Protein AF-0000000077185965 (afdb_homodimer)

Foldseek 3Di:
DVVVVVVVVVVLVVQQCVVCVVVVHDRDVVSSQCCCCPPVVDGDDPD/DVVVVVVVVVVLVVQQCVVCVVVVHDRDVVSSQCCCCPPVVDGDDPD

Organism: Drosophila simulans (NCBI:txid7240)

pLDDT: mean 92.88, std 8.4, range [57.94, 97.75]

Nearest PDB structures (foldseek):
  1h3o-assembly2_D  TM=9.390E-01  e=2.133E-02  Homo sapiens
  7at8-assembly1_E  TM=8.202E-01  e=2.823E-01  Xenopus laevis
  1h3o-assembly2_D  TM=9.397E-01  e=2.133E-02  Homo sapiens
  7at8-assembly1_E  TM=8.201E-01  e=2.823E-01  Xenopus laevis

Solvent-accessible surface area (backbone atoms only — not comparable to full-atom values): 5378 Å² total; per-residue (Å²): 108,71,67,60,49,48,53,49,49,52,52,51,28,51,53,27,40,53,51,16,58,72,69,70,51,74,70,41,54,66,42,49,40,48,48,34,36,74,74,64,72,37,79,73,61,74,127,111,68,67,61,50,49,53,49,49,51,52,52,28,51,53,27,40,53,50,17,57,72,69,70,50,75,70,43,53,68,42,49,41,48,48,34,36,74,75,64,71,37,78,72,63,73,127

Radius of gyration: 12.38 Å; Cα contacts (8 Å, |Δi|>4): 97; chains: 2; bounding box: 34×31×24 Å

Structure (mmCIF, N/CA/C/O backbone):
data_AF-0000000077185965-model_v1
#
loop_
_entity.id
_entity.type
_entity.pdbx_description
1 polymer 'Transcription initiation factor TFIID subunit 12'
#
loop_
_atom_site.group_PDB
_atom_site.id
_atom_site.type_symbol
_atom_site.label_atom_id
_atom_site.label_alt_id
_atom_site.label_comp_id
_atom_site.label_asym_id
_atom_site.label_entity_id
_atom_site.label_seq_id
_atom_site.pdbx_PDB_ins_code
_atom_site.Cartn_x
_atom_site.Cartn_y
_atom_site.Cartn_z
_atom_site.occupancy
_atom_site.B_iso_or_equiv
_atom_site.auth_seq_id
_atom_site.auth_comp_id
_atom_site.auth_asym_id
_atom_site.auth_atom_id
_atom_site.pdbx_PDB_model_num
ATOM 1 N N . MET A 1 1 ? -10.867 12.18 7.672 1 59.06 1 MET A N 1
ATOM 2 C CA . MET A 1 1 ? -10.102 11.469 6.652 1 59.06 1 MET A CA 1
ATOM 3 C C . MET A 1 1 ? -9.438 10.227 7.234 1 59.06 1 MET A C 1
ATOM 5 O O . MET A 1 1 ? -9.508 9.148 6.652 1 59.06 1 MET A O 1
ATOM 9 N N . ALA A 1 2 ? -8.969 10.336 8.484 1 70.12 2 ALA A N 1
ATOM 10 C CA . ALA A 1 2 ? -8.117 9.336 9.133 1 70.12 2 ALA A CA 1
ATOM 11 C C . ALA A 1 2 ? -8.875 8.023 9.344 1 70.12 2 ALA A C 1
ATOM 13 O O . ALA A 1 2 ? -8.32 6.945 9.117 1 70.12 2 ALA A O 1
ATOM 14 N N . ARG A 1 3 ? -10.195 8.156 9.508 1 82 3 ARG A N 1
ATOM 15 C CA . ARG A 1 3 ? -10.914 6.926 9.797 1 82 3 ARG A CA 1
ATOM 16 C C . ARG A 1 3 ? -11.203 6.145 8.523 1 82 3 ARG A C 1
ATOM 18 O O . ARG A 1 3 ? -11.086 4.918 8.5 1 82 3 ARG A O 1
ATOM 25 N N . ILE A 1 4 ? -11.461 6.859 7.52 1 84.44 4 ILE A N 1
ATOM 26 C CA . ILE A 1 4 ? -11.758 6.227 6.238 1 84.44 4 ILE A CA 1
ATOM 27 C C . ILE A 1 4 ? -10.484 5.617 5.656 1 84.44 4 ILE A C 1
ATOM 29 O O . ILE A 1 4 ? -10.5 4.488 5.164 1 84.44 4 ILE A O 1
ATOM 33 N N . ALA A 1 5 ? -9.453 6.336 5.789 1 88.19 5 ALA A N 1
ATOM 34 C CA . ALA A 1 5 ? -8.164 5.844 5.301 1 88.19 5 ALA A CA 1
ATOM 35 C C . ALA A 1 5 ? -7.719 4.609 6.078 1 88.19 5 ALA A C 1
ATOM 37 O O . ALA A 1 5 ? -7.168 3.668 5.496 1 88.19 5 ALA A O 1
ATOM 38 N N . ASP A 1 6 ? -7.98 4.578 7.336 1 89.88 6 ASP A N 1
ATOM 39 C CA . ASP A 1 6 ? -7.605 3.428 8.148 1 89.88 6 ASP A CA 1
ATOM 40 C C . ASP A 1 6 ? -8.359 2.174 7.707 1 89.88 6 ASP A C 1
ATOM 42 O O . ASP A 1 6 ? -7.777 1.087 7.652 1 89.88 6 ASP A O 1
ATOM 46 N N . SER A 1 7 ? -9.609 2.379 7.551 1 91.5 7 SER A N 1
ATOM 47 C CA . SER A 1 7 ? -10.398 1.244 7.094 1 91.5 7 SER A CA 1
ATOM 48 C C . SER A 1 7 ? -9.922 0.748 5.734 1 91.5 7 SER A C 1
ATOM 50 O O . SER A 1 7 ? -9.875 -0.46 5.488 1 91.5 7 SER A O 1
ATOM 52 N N . PHE A 1 8 ? -9.578 1.687 4.883 1 94.06 8 PHE A N 1
ATOM 53 C CA . PHE A 1 8 ? -9.062 1.345 3.561 1 94.06 8 PHE A CA 1
ATOM 54 C C . PHE A 1 8 ? -7.758 0.564 3.67 1 94.06 8 PHE A C 1
ATOM 56 O O . PHE A 1 8 ? -7.602 -0.483 3.039 1 94.06 8 PHE A O 1
ATOM 63 N N . VAL A 1 9 ? -6.883 0.994 4.508 1 95.44 9 VAL A N 1
ATOM 64 C CA . VAL A 1 9 ? -5.59 0.346 4.688 1 95.44 9 VAL A CA 1
ATOM 65 C C . VAL A 1 9 ? -5.789 -1.071 5.223 1 95.44 9 VAL A C 1
ATOM 67 O O . VAL A 1 9 ? -5.141 -2.014 4.758 1 95.44 9 VAL A O 1
ATOM 70 N N . ASN A 1 10 ? -6.672 -1.233 6.191 1 94.88 10 ASN A N 1
ATOM 71 C CA . ASN A 1 10 ? -6.949 -2.555 6.746 1 94.88 10 ASN A CA 1
ATOM 72 C C . ASN A 1 10 ? -7.516 -3.498 5.688 1 94.88 10 ASN A C 1
ATOM 74 O O . ASN A 1 10 ? -7.129 -4.668 5.625 1 94.88 10 ASN A O 1
ATOM 78 N N . ASP A 1 11 ? -8.422 -2.992 4.859 1 95.31 11 ASP A N 1
ATOM 79 C CA . ASP A 1 11 ? -9.031 -3.809 3.818 1 95.31 11 ASP A CA 1
ATOM 80 C C . ASP A 1 11 ? -8 -4.25 2.787 1 95.31 11 ASP A C 1
ATOM 82 O O . ASP A 1 11 ? -7.926 -5.434 2.441 1 95.31 11 ASP A O 1
ATOM 86 N N . VAL A 1 12 ? -7.215 -3.287 2.348 1 96.69 12 VAL A N 1
ATOM 87 C CA . VAL A 1 12 ? -6.191 -3.584 1.35 1 96.69 12 VAL A CA 1
ATOM 88 C C . VAL A 1 12 ? -5.18 -4.57 1.925 1 96.69 12 VAL A C 1
ATOM 90 O O . VAL A 1 12 ? -4.785 -5.527 1.253 1 96.69 12 VAL A O 1
ATOM 93 N N . SER A 1 13 ? -4.746 -4.406 3.191 1 97.12 13 SER A N 1
ATOM 94 C CA . SER A 1 13 ? -3.762 -5.285 3.812 1 97.12 13 SER A CA 1
ATOM 95 C C . SER A 1 13 ? -4.277 -6.719 3.895 1 97.12 13 SER A C 1
ATOM 97 O O . SER A 1 13 ? -3.543 -7.668 3.605 1 97.12 13 SER A O 1
ATOM 99 N N . MET A 1 14 ? -5.469 -6.824 4.305 1 97 14 MET A N 1
ATOM 100 C CA . MET A 1 14 ? -6.066 -8.148 4.414 1 97 14 MET A CA 1
ATOM 101 C C . MET A 1 14 ? -6.098 -8.852 3.059 1 97 14 MET A C 1
ATOM 103 O O . MET A 1 14 ? -5.77 -10.031 2.959 1 97 14 MET A O 1
ATOM 107 N N . ARG A 1 15 ? -6.473 -8.148 2.082 1 97.56 15 ARG A N 1
ATOM 108 C CA . ARG A 1 15 ? -6.562 -8.711 0.741 1 97.56 15 ARG A CA 1
ATOM 109 C C . ARG A 1 15 ? -5.18 -9.055 0.195 1 97.56 15 ARG A C 1
ATOM 111 O O . ARG A 1 15 ? -5.008 -10.055 -0.502 1 97.56 15 ARG A O 1
ATOM 118 N N . MET A 1 16 ? -4.148 -8.172 0.545 1 97.56 16 MET A N 1
ATOM 119 C CA . MET A 1 16 ? -2.773 -8.453 0.146 1 97.56 16 MET A CA 1
ATOM 120 C C . MET A 1 16 ? -2.262 -9.719 0.816 1 97.56 16 MET A C 1
ATOM 122 O O . MET A 1 16 ? -1.587 -10.531 0.181 1 97.56 16 MET A O 1
ATOM 126 N N . VAL A 1 17 ? -2.619 -9.883 2.037 1 97.5 17 VAL A N 1
ATOM 127 C CA . VAL A 1 17 ? -2.188 -11.055 2.797 1 97.5 17 VAL A CA 1
ATOM 128 C C . VAL A 1 17 ? -2.828 -12.312 2.219 1 97.5 17 VAL A C 1
ATOM 130 O O . VAL A 1 17 ? -2.158 -13.328 2.039 1 97.5 17 VAL A O 1
ATOM 133 N N . LYS A 1 18 ? -4.078 -12.258 2.012 1 97.19 18 LYS A N 1
ATOM 134 C CA . LYS A 1 18 ? -4.789 -13.391 1.434 1 97.19 18 LYS A CA 1
ATOM 135 C C . LYS A 1 18 ? -4.176 -13.805 0.097 1 97.19 18 LYS A C 1
ATOM 137 O O . LYS A 1 18 ? -3.973 -14.992 -0.16 1 97.19 18 LYS A O 1
ATOM 142 N N . LEU A 1 19 ? -3.912 -12.883 -0.777 1 97.25 19 LEU A N 1
ATOM 143 C CA . LEU A 1 19 ? -3.303 -13.148 -2.078 1 97.25 19 LEU A CA 1
ATOM 144 C C . LEU A 1 19 ? -1.931 -13.789 -1.918 1 97.25 19 LEU A C 1
ATOM 146 O O . LEU A 1 19 ? -1.605 -14.75 -2.621 1 97.25 19 LEU A O 1
ATOM 150 N N . ALA A 1 20 ? -1.105 -13.211 -1.081 1 97.25 20 ALA A N 1
ATOM 151 C CA . ALA A 1 20 ? 0.23 -13.75 -0.839 1 97.25 20 ALA A CA 1
ATOM 152 C C . ALA A 1 20 ? 0.158 -15.195 -0.335 1 97.25 20 ALA A C 1
ATOM 154 O O . ALA A 1 20 ? 0.941 -16.047 -0.759 1 97.25 20 ALA A O 1
ATOM 155 N N . LYS A 1 21 ? -0.772 -15.438 0.616 1 97.06 21 LYS A N 1
ATOM 156 C CA . LYS A 1 21 ? -0.952 -16.797 1.135 1 97.06 21 LYS A CA 1
ATOM 157 C C . LYS A 1 21 ? -1.345 -17.766 0.022 1 97.06 21 LYS A C 1
ATOM 159 O O . LYS A 1 21 ? -0.857 -18.891 -0.025 1 97.06 21 LYS A O 1
ATOM 164 N N . TYR A 1 22 ? -2.141 -17.297 -0.822 1 97 22 TYR A N 1
ATOM 165 C CA . TYR A 1 22 ? -2.58 -18.109 -1.948 1 97 22 TYR A CA 1
ATOM 166 C C . TYR A 1 22 ? -1.406 -18.469 -2.852 1 97 22 TYR A C 1
ATOM 168 O O . TYR A 1 22 ? -1.332 -19.594 -3.371 1 97 22 TYR A O 1
ATOM 176 N N . ARG A 1 23 ? -0.553 -17.562 -3.049 1 95.94 23 ARG A N 1
ATOM 177 C CA . ARG A 1 23 ? 0.577 -17.781 -3.947 1 95.94 23 ARG A CA 1
ATOM 178 C C . ARG A 1 23 ? 1.757 -18.406 -3.205 1 95.94 23 ARG A C 1
ATOM 180 O O . ARG A 1 23 ? 2.797 -18.688 -3.805 1 95.94 23 ARG A O 1
ATOM 187 N N . LYS A 1 24 ? 1.487 -18.609 -1.935 1 97.5 24 LYS A N 1
ATOM 188 C CA . LYS A 1 24 ? 2.512 -19.188 -1.066 1 97.5 24 LYS A CA 1
ATOM 189 C C . LYS A 1 24 ? 3.801 -18.375 -1.128 1 97.5 24 LYS A C 1
ATOM 191 O O . LYS A 1 24 ? 4.883 -18.922 -1.339 1 97.5 24 LYS A O 1
ATOM 196 N N . SER A 1 25 ? 3.77 -17.016 -1.032 1 97.12 25 SER A N 1
ATOM 197 C CA . SER A 1 25 ? 4.883 -16.078 -1.032 1 97.12 25 SER A CA 1
ATOM 198 C C . SER A 1 25 ? 4.629 -14.922 -0.068 1 97.12 25 SER A C 1
ATOM 200 O O . SER A 1 25 ? 3.564 -14.852 0.55 1 97.12 25 SER A O 1
ATOM 202 N N . ASP A 1 26 ? 5.539 -14.109 0.074 1 96.12 26 ASP A N 1
ATOM 203 C CA . ASP A 1 26 ? 5.383 -12.945 0.938 1 96.12 26 ASP A CA 1
ATOM 204 C C . ASP A 1 26 ? 4.617 -11.828 0.224 1 96.12 26 ASP A C 1
ATOM 206 O O . ASP A 1 26 ? 4.602 -11.773 -1.008 1 96.12 26 ASP A O 1
ATOM 210 N N . VAL A 1 27 ? 3.996 -11.016 1.003 1 97.19 27 VAL A N 1
ATOM 211 C CA . VAL A 1 27 ? 3.307 -9.836 0.472 1 97.19 27 VAL A CA 1
ATOM 212 C C . VAL A 1 27 ? 4.297 -8.953 -0.278 1 97.19 27 VAL A C 1
ATOM 214 O O . VAL A 1 27 ? 5.43 -8.758 0.171 1 97.19 27 VAL A O 1
ATOM 217 N N . SER A 1 28 ? 3.896 -8.367 -1.331 1 95.75 28 SER A N 1
ATOM 218 C CA . SER A 1 28 ? 4.777 -7.543 -2.158 1 95.75 28 SER A CA 1
ATOM 219 C C . SER A 1 28 ? 4.031 -6.348 -2.74 1 95.75 28 SER A C 1
ATOM 221 O O . SER A 1 28 ? 2.805 -6.262 -2.631 1 95.75 28 SER A O 1
ATOM 223 N N . VAL A 1 29 ? 4.715 -5.438 -3.375 1 96.56 29 VAL A N 1
ATOM 224 C CA . VAL A 1 29 ? 4.117 -4.254 -3.988 1 96.56 29 VAL A CA 1
ATOM 225 C C . VAL A 1 29 ? 3.262 -4.668 -5.184 1 96.56 29 VAL A C 1
ATOM 227 O O . VAL A 1 29 ? 2.293 -3.986 -5.527 1 96.56 29 VAL A O 1
ATOM 230 N N . VAL A 1 30 ? 3.664 -5.805 -5.754 1 95.44 30 VAL A N 1
ATOM 231 C CA . VAL A 1 30 ? 2.875 -6.324 -6.867 1 95.44 30 VAL A CA 1
ATOM 232 C C . VAL A 1 30 ? 1.479 -6.703 -6.375 1 95.44 30 VAL A C 1
ATOM 234 O O . VAL A 1 30 ? 0.489 -6.477 -7.078 1 95.44 30 VAL A O 1
ATOM 237 N N . ASP A 1 31 ? 1.434 -7.301 -5.18 1 97.06 31 ASP A N 1
ATOM 238 C CA . ASP A 1 31 ? 0.146 -7.613 -4.57 1 97.06 31 ASP A CA 1
ATOM 239 C C . ASP A 1 31 ? -0.695 -6.355 -4.383 1 97.06 31 ASP A C 1
ATOM 241 O O . ASP A 1 31 ? -1.891 -6.348 -4.68 1 97.06 31 ASP A O 1
ATOM 245 N N . LEU A 1 32 ? -0.068 -5.301 -3.834 1 97.5 32 LEU A N 1
ATOM 246 C CA . LEU A 1 32 ? -0.74 -4.023 -3.611 1 97.5 32 LEU A CA 1
ATOM 247 C C . LEU A 1 32 ? -1.322 -3.48 -4.91 1 97.5 32 LEU A C 1
ATOM 249 O O . LEU A 1 32 ? -2.49 -3.088 -4.957 1 97.5 32 LEU A O 1
ATOM 253 N N . LYS A 1 33 ? -0.524 -3.459 -6 1 97.06 33 LYS A N 1
ATOM 254 C CA . LYS A 1 33 ? -0.968 -2.951 -7.297 1 97.06 33 LYS A CA 1
ATOM 255 C C . LYS A 1 33 ? -2.166 -3.74 -7.816 1 97.06 33 LYS A C 1
ATOM 257 O O . LYS A 1 33 ? -3.129 -3.158 -8.32 1 97.06 33 LYS A O 1
ATOM 262 N N . PHE A 1 34 ? -2.037 -4.996 -7.707 1 97.5 34 PHE A N 1
ATOM 263 C CA . PHE A 1 34 ? -3.09 -5.883 -8.188 1 97.5 34 PHE A CA 1
ATOM 264 C C . PHE A 1 34 ? -4.395 -5.629 -7.441 1 97.5 34 PHE A C 1
ATOM 266 O O . PHE A 1 34 ? -5.449 -5.477 -8.062 1 97.5 34 PHE A O 1
ATOM 273 N N . ILE A 1 35 ? -4.375 -5.609 -6.094 1 97.75 35 ILE A N 1
ATOM 274 C CA . ILE A 1 35 ? -5.57 -5.445 -5.27 1 97.75 35 ILE A CA 1
ATOM 275 C C . ILE A 1 35 ? -6.211 -4.09 -5.559 1 97.75 35 ILE A C 1
ATOM 277 O O . ILE A 1 35 ? -7.43 -3.992 -5.711 1 97.75 35 ILE A O 1
ATOM 281 N N . LEU A 1 36 ? -5.348 -3.008 -5.602 1 97.06 36 LEU A N 1
ATOM 282 C CA . LEU A 1 36 ? -5.879 -1.674 -5.867 1 97.06 36 LEU A CA 1
ATOM 283 C C . LEU A 1 36 ? -6.594 -1.631 -7.215 1 97.06 36 LEU A C 1
ATOM 285 O O . LEU A 1 36 ? -7.688 -1.076 -7.324 1 97.06 36 LEU A O 1
ATOM 289 N N . LYS A 1 37 ? -5.949 -2.174 -8.172 1 96.94 37 LYS A N 1
ATOM 290 C CA . LYS A 1 37 ? -6.516 -2.143 -9.516 1 96.94 37 LYS A CA 1
ATOM 291 C C . LYS A 1 37 ? -7.797 -2.967 -9.594 1 96.94 37 LYS A C 1
ATOM 293 O O . LYS A 1 37 ? -8.82 -2.486 -10.078 1 96.94 37 LYS A O 1
ATOM 298 N N . ARG A 1 38 ? -7.738 -4.184 -9.156 1 97.19 38 ARG A N 1
ATOM 299 C CA . ARG A 1 38 ? -8.797 -5.156 -9.406 1 97.19 38 ARG A CA 1
ATOM 300 C C . ARG A 1 38 ? -9.977 -4.945 -8.461 1 97.19 38 ARG A C 1
ATOM 302 O O . ARG A 1 38 ? -11.133 -5.098 -8.859 1 97.19 38 ARG A O 1
ATOM 309 N N . GLU A 1 39 ? -9.727 -4.574 -7.27 1 96.31 39 GLU A N 1
ATOM 310 C CA . GLU A 1 39 ? -10.789 -4.586 -6.273 1 96.31 39 GLU A CA 1
ATOM 311 C C . GLU A 1 39 ? -11.258 -3.168 -5.949 1 96.31 39 GLU A C 1
ATOM 313 O O . GLU A 1 39 ? -12.383 -2.971 -5.488 1 96.31 39 GLU A O 1
ATOM 318 N N . PHE A 1 40 ? -10.352 -2.197 -6.199 1 95 40 PHE A N 1
ATOM 319 C CA . PHE A 1 40 ? -10.734 -0.844 -5.816 1 95 40 PHE A CA 1
ATOM 320 C C . PHE A 1 40 ? -10.758 0.077 -7.031 1 95 40 PHE A C 1
ATOM 322 O O . PHE A 1 40 ? -11.117 1.251 -6.918 1 95 40 PHE A O 1
ATOM 329 N N . ASN A 1 41 ? -10.344 -0.441 -8.148 1 94.88 41 ASN A N 1
ATOM 330 C CA . ASN A 1 41 ? -10.312 0.34 -9.383 1 94.88 41 ASN A CA 1
ATOM 331 C C . ASN A 1 41 ? -9.414 1.565 -9.242 1 94.88 41 ASN A C 1
ATOM 333 O O . ASN A 1 41 ? -9.773 2.66 -9.68 1 94.88 41 ASN A O 1
ATOM 337 N N . MET A 1 42 ? -8.352 1.342 -8.586 1 95.25 42 MET A N 1
ATOM 338 C CA . MET A 1 42 ? -7.328 2.363 -8.398 1 95.25 42 MET A CA 1
ATOM 339 C C . MET A 1 42 ? -6.012 1.936 -9.039 1 95.25 42 MET A C 1
ATOM 341 O O . MET A 1 42 ? -5.777 0.744 -9.242 1 95.25 42 MET A O 1
ATOM 345 N N . GLU A 1 43 ? -5.258 3.006 -9.25 1 93.31 43 GLU A N 1
ATOM 346 C CA . GLU A 1 43 ? -3.922 2.752 -9.781 1 93.31 43 GLU A CA 1
ATOM 347 C C . GLU A 1 43 ? -2.844 3.184 -8.789 1 93.31 43 GLU A C 1
ATOM 349 O O . GLU A 1 43 ? -2.973 4.219 -8.141 1 93.31 43 GLU A O 1
ATOM 354 N N . PHE A 1 44 ? -1.841 2.352 -8.594 1 94.06 44 PHE A N 1
ATOM 355 C CA . PHE A 1 44 ? -0.667 2.689 -7.801 1 94.06 44 PHE A CA 1
ATOM 356 C C . PHE A 1 44 ? 0.445 3.244 -8.68 1 94.06 44 PHE A C 1
ATOM 358 O O . PHE A 1 44 ? 1.148 2.486 -9.352 1 94.06 44 PHE A O 1
ATOM 365 N N . PRO A 1 45 ? 0.592 4.539 -8.594 1 88.94 45 PRO A N 1
ATOM 366 C CA . PRO A 1 45 ? 1.604 5.137 -9.477 1 88.94 45 PRO A CA 1
ATOM 367 C C . PRO A 1 45 ? 3.02 5 -8.914 1 88.94 45 PRO A C 1
ATOM 369 O O . PRO A 1 45 ? 3.266 5.348 -7.758 1 88.94 45 PRO A O 1
ATOM 372 N N . ILE A 1 46 ? 3.898 4.293 -9.484 1 78.19 46 ILE A N 1
ATOM 373 C CA . ILE A 1 46 ? 5.27 4.145 -9 1 78.19 46 ILE A CA 1
ATOM 374 C C . ILE A 1 46 ? 6.223 4.883 -9.93 1 78.19 46 ILE A C 1
ATOM 376 O O . ILE A 1 46 ? 7.441 4.832 -9.75 1 78.19 46 ILE A O 1
ATOM 380 N N . GLU A 1 47 ? 5.848 5.641 -10.977 1 66.5 47 GLU A N 1
ATOM 381 C CA . GLU A 1 47 ? 6.777 6.348 -11.852 1 66.5 47 GLU A CA 1
ATOM 382 C C . GLU A 1 47 ? 7.281 7.633 -11.203 1 66.5 47 GLU A C 1
ATOM 384 O O . GLU A 1 47 ? 6.59 8.227 -10.367 1 66.5 47 GLU A O 1
ATOM 389 N N . MET B 1 1 ? -16.328 7.543 -0.684 1 57.94 1 MET B N 1
ATOM 390 C CA . MET B 1 1 ? -15.117 6.902 -0.172 1 57.94 1 MET B CA 1
ATOM 391 C C . MET B 1 1 ? -14.023 6.875 -1.234 1 57.94 1 MET B C 1
ATOM 393 O O . MET B 1 1 ? -12.867 7.195 -0.95 1 57.94 1 MET B O 1
ATOM 397 N N . ALA B 1 2 ? -14.422 6.77 -2.436 1 69.38 2 ALA B N 1
ATOM 398 C CA . ALA B 1 2 ? -13.523 6.488 -3.549 1 69.38 2 ALA B CA 1
ATOM 399 C C . ALA B 1 2 ? -12.602 7.672 -3.824 1 69.38 2 ALA B C 1
ATOM 401 O O . ALA B 1 2 ? -11.398 7.492 -4.055 1 69.38 2 ALA B O 1
ATOM 402 N N . ARG B 1 3 ? -13.109 8.828 -3.549 1 81.31 3 ARG B N 1
ATOM 403 C CA . ARG B 1 3 ? -12.258 9.961 -3.879 1 81.31 3 ARG B CA 1
ATOM 404 C C . ARG B 1 3 ? -11.203 10.188 -2.805 1 81.31 3 ARG B C 1
ATOM 406 O O . ARG B 1 3 ? -10.047 10.477 -3.115 1 81.31 3 ARG B O 1
ATOM 413 N N . ILE B 1 4 ? -11.578 9.977 -1.623 1 84.81 4 ILE B N 1
ATOM 414 C CA . ILE B 1 4 ? -10.656 10.156 -0.508 1 84.81 4 ILE B CA 1
ATOM 415 C C . ILE B 1 4 ? -9.578 9.07 -0.542 1 84.81 4 I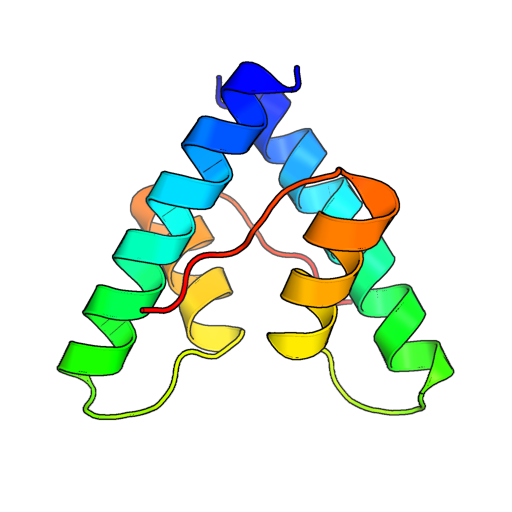LE B C 1
ATOM 417 O O . ILE B 1 4 ? -8.391 9.359 -0.354 1 84.81 4 ILE B O 1
ATOM 421 N N . ALA B 1 5 ? -10.016 7.918 -0.841 1 88.06 5 ALA B N 1
ATOM 422 C CA . ALA B 1 5 ? -9.078 6.801 -0.936 1 88.06 5 ALA B CA 1
ATOM 423 C C . ALA B 1 5 ? -8.094 7.008 -2.08 1 88.06 5 ALA B C 1
ATOM 425 O O . ALA B 1 5 ? -6.906 6.695 -1.95 1 88.06 5 ALA B O 1
ATOM 426 N N . ASP B 1 6 ? -8.547 7.562 -3.154 1 90.19 6 ASP B N 1
ATOM 427 C CA . ASP B 1 6 ? -7.672 7.809 -4.297 1 90.19 6 ASP B CA 1
ATOM 428 C C . ASP B 1 6 ? -6.578 8.812 -3.939 1 90.19 6 ASP B C 1
ATOM 430 O O . ASP B 1 6 ? -5.422 8.648 -4.332 1 90.19 6 ASP B O 1
ATOM 434 N N . SER B 1 7 ? -7.031 9.828 -3.322 1 91.5 7 SER B N 1
ATOM 435 C CA . SER B 1 7 ? -6.055 10.836 -2.914 1 91.5 7 SER B CA 1
ATOM 436 C C . SER B 1 7 ? -5.031 10.25 -1.943 1 91.5 7 SER B C 1
ATOM 438 O O . SER B 1 7 ? -3.842 10.562 -2.027 1 91.5 7 SER B O 1
ATOM 440 N N . PHE B 1 8 ? -5.527 9.43 -1.063 1 93.94 8 PHE B N 1
ATOM 441 C CA . PHE B 1 8 ? -4.652 8.773 -0.097 1 93.94 8 PHE B CA 1
ATOM 442 C C . PHE B 1 8 ? -3.643 7.879 -0.803 1 93.94 8 PHE B C 1
ATOM 444 O O . PHE B 1 8 ? -2.443 7.949 -0.525 1 93.94 8 PHE B O 1
ATOM 451 N N . VAL B 1 9 ? -4.074 7.113 -1.747 1 95.44 9 VAL B N 1
ATOM 452 C CA . VAL B 1 9 ? -3.207 6.199 -2.482 1 95.44 9 VAL B CA 1
ATOM 453 C C . VAL B 1 9 ? -2.145 6.992 -3.24 1 95.44 9 VAL B C 1
ATOM 455 O O . VAL B 1 9 ? -0.97 6.617 -3.25 1 95.44 9 VAL B O 1
ATOM 458 N N . ASN B 1 10 ? -2.535 8.078 -3.877 1 94.94 10 ASN B N 1
ATOM 459 C CA . ASN B 1 10 ? -1.586 8.914 -4.605 1 94.94 10 ASN B CA 1
ATOM 460 C C . ASN B 1 10 ? -0.527 9.5 -3.68 1 94.94 10 ASN B C 1
ATOM 462 O O . ASN B 1 10 ? 0.656 9.531 -4.02 1 94.94 10 ASN B O 1
ATOM 466 N N . ASP B 1 11 ? -0.955 9.961 -2.504 1 95.38 11 ASP B N 1
ATOM 467 C CA . ASP B 1 11 ? -0.033 10.562 -1.545 1 95.38 11 ASP B CA 1
ATOM 468 C C . ASP B 1 11 ? 0.977 9.531 -1.038 1 95.38 11 ASP B C 1
ATOM 470 O O . ASP B 1 11 ? 2.182 9.789 -1.024 1 95.38 11 ASP B O 1
ATOM 474 N N . VAL B 1 12 ? 0.448 8.383 -0.657 1 96.62 12 VAL B N 1
ATOM 475 C CA . VAL B 1 12 ? 1.307 7.324 -0.141 1 96.62 12 VAL B CA 1
ATOM 476 C C . VAL B 1 12 ? 2.279 6.871 -1.229 1 96.62 12 VAL B C 1
ATOM 478 O O . VAL B 1 12 ? 3.469 6.684 -0.966 1 96.62 12 VAL B O 1
ATOM 481 N N . SER B 1 13 ? 1.844 6.719 -2.492 1 97.12 13 SER B N 1
ATOM 482 C CA . SER B 1 13 ? 2.695 6.266 -3.586 1 97.12 13 SER B CA 1
ATOM 483 C C . SER B 1 13 ? 3.842 7.242 -3.832 1 97.12 13 SER B C 1
ATOM 485 O O . SER B 1 13 ? 4.988 6.824 -4.016 1 97.12 13 SER B O 1
ATOM 487 N N . MET B 1 14 ? 3.484 8.477 -3.838 1 97 14 MET B N 1
ATOM 488 C CA . MET B 1 14 ? 4.504 9.492 -4.062 1 97 14 MET B CA 1
ATOM 489 C C . MET B 1 14 ? 5.57 9.445 -2.975 1 97 14 MET B C 1
ATOM 491 O O . MET B 1 14 ? 6.766 9.531 -3.268 1 97 14 MET B O 1
ATOM 495 N N . ARG B 1 15 ? 5.18 9.32 -1.802 1 97.56 15 ARG B N 1
ATOM 496 C CA . ARG B 1 15 ? 6.109 9.281 -0.676 1 97.56 15 ARG B CA 1
ATOM 497 C C . ARG B 1 15 ? 6.957 8.016 -0.703 1 97.56 15 ARG B C 1
ATOM 499 O O . ARG B 1 15 ? 8.141 8.039 -0.355 1 97.56 15 ARG B O 1
ATOM 506 N N . MET B 1 16 ? 6.27 6.852 -1.133 1 97.38 16 MET B N 1
ATOM 507 C CA . MET B 1 16 ? 7.012 5.605 -1.275 1 97.38 16 MET B CA 1
ATOM 508 C C . MET B 1 16 ? 8.086 5.73 -2.35 1 97.38 16 MET B C 1
ATOM 510 O O . MET B 1 16 ? 9.203 5.246 -2.174 1 97.38 16 MET B O 1
ATOM 514 N N . VAL B 1 17 ? 7.77 6.398 -3.398 1 97.5 17 VAL B N 1
ATOM 515 C CA . VAL B 1 17 ? 8.703 6.578 -4.504 1 97.5 17 VAL B CA 1
ATOM 516 C C . VAL B 1 17 ? 9.867 7.457 -4.059 1 97.5 17 VAL B C 1
ATOM 518 O O . VAL B 1 17 ? 11.031 7.152 -4.344 1 97.5 17 VAL B O 1
ATOM 521 N N . LYS B 1 18 ? 9.555 8.523 -3.439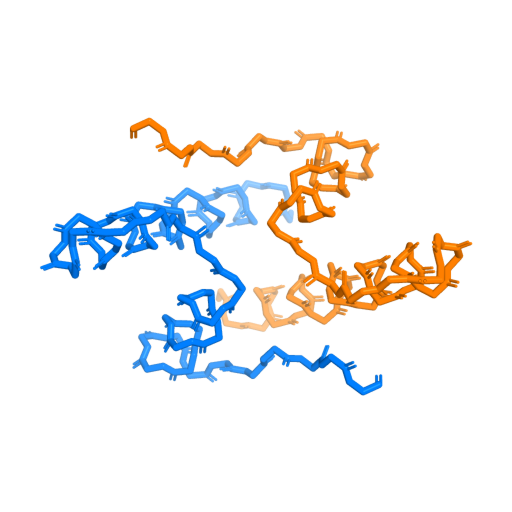 1 97.19 18 LYS B N 1
ATOM 522 C CA . LYS B 1 18 ? 10.586 9.43 -2.943 1 97.19 18 LYS B CA 1
ATOM 523 C C . LYS B 1 18 ? 11.547 8.703 -2.006 1 97.19 18 LYS B C 1
ATOM 525 O O . LYS B 1 18 ? 12.766 8.859 -2.109 1 97.19 18 LYS B O 1
ATOM 530 N N . LEU B 1 19 ? 11.039 7.945 -1.094 1 97.06 19 LEU B N 1
ATOM 531 C CA . LEU B 1 19 ? 11.844 7.18 -0.155 1 97.06 19 LEU B CA 1
ATOM 532 C C . LEU B 1 19 ? 12.742 6.191 -0.893 1 97.06 19 LEU B C 1
ATOM 534 O O . LEU B 1 19 ? 13.922 6.059 -0.572 1 97.06 19 LEU B O 1
ATOM 538 N N . ALA B 1 20 ? 12.188 5.418 -1.799 1 97.19 20 ALA B N 1
ATOM 539 C CA . ALA B 1 20 ? 12.953 4.445 -2.578 1 97.19 20 ALA B CA 1
ATOM 540 C C . ALA B 1 20 ? 14.078 5.121 -3.35 1 97.19 20 ALA B C 1
ATOM 542 O O . ALA B 1 20 ? 15.195 4.602 -3.412 1 97.19 20 ALA B O 1
ATOM 543 N N . LYS B 1 21 ? 13.75 6.281 -3.957 1 97.06 21 LYS B N 1
ATOM 544 C CA . LYS B 1 21 ? 14.773 7.031 -4.684 1 97.06 21 LYS B CA 1
ATOM 545 C C . LYS B 1 21 ? 15.906 7.457 -3.758 1 97.06 21 LYS B C 1
ATOM 547 O O . LYS B 1 21 ? 17.078 7.387 -4.129 1 97.06 21 LYS B O 1
ATOM 552 N N . TYR B 1 22 ? 15.531 7.836 -2.615 1 96.94 22 TYR B N 1
ATOM 553 C CA . TYR B 1 22 ? 16.516 8.25 -1.624 1 96.94 22 TYR B CA 1
ATOM 554 C C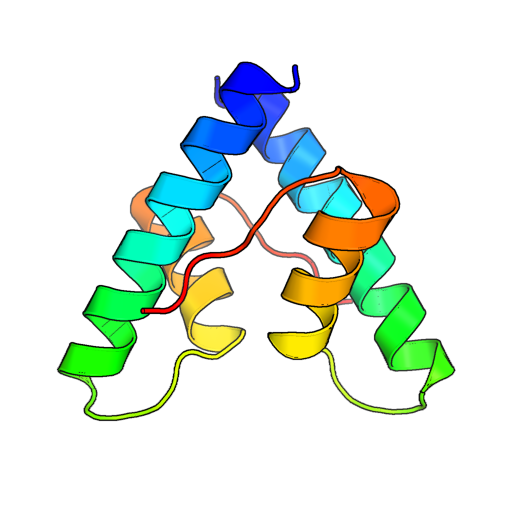 . TYR B 1 22 ? 17.438 7.094 -1.256 1 96.94 22 TYR B C 1
ATOM 556 O O . TYR B 1 22 ? 18.641 7.293 -1.054 1 96.94 22 TYR B O 1
ATOM 564 N N . ARG B 1 23 ? 16.906 5.953 -1.175 1 95.81 23 ARG B N 1
ATOM 565 C CA . ARG B 1 23 ? 17.688 4.789 -0.765 1 95.81 23 ARG B CA 1
ATOM 566 C C . ARG B 1 23 ? 18.312 4.102 -1.971 1 95.81 23 ARG B C 1
ATOM 568 O O . ARG B 1 23 ? 19.031 3.111 -1.821 1 95.81 23 ARG B O 1
ATOM 575 N N . LYS B 1 24 ? 18.047 4.734 -3.119 1 97.44 24 LYS B N 1
ATOM 576 C CA . LYS B 1 24 ? 18.547 4.195 -4.379 1 97.44 24 LYS B CA 1
ATOM 577 C C . LYS B 1 24 ? 18.172 2.729 -4.543 1 97.44 24 LYS B C 1
ATOM 57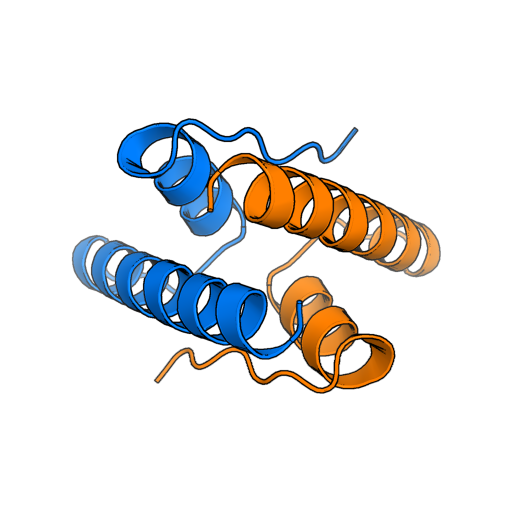9 O O . LYS B 1 24 ? 19.016 1.884 -4.82 1 97.44 24 LYS B O 1
ATOM 584 N N . SER B 1 25 ? 16.906 2.301 -4.281 1 97.06 25 SER B N 1
ATOM 585 C CA . SER B 1 25 ? 16.328 0.966 -4.422 1 97.06 25 SER B CA 1
ATOM 586 C C . SER B 1 25 ? 14.906 1.028 -4.965 1 97.06 25 SER B C 1
ATOM 588 O O . SER B 1 25 ? 14.359 2.115 -5.164 1 97.06 25 SER B O 1
ATOM 590 N N . ASP B 1 26 ? 14.359 -0.05 -5.203 1 96.19 26 ASP B N 1
ATOM 591 C CA . ASP B 1 26 ? 12.984 -0.108 -5.676 1 96.19 26 ASP B CA 1
ATOM 592 C C . ASP B 1 26 ? 12 0.04 -4.516 1 96.19 26 ASP B C 1
ATOM 594 O O . ASP B 1 26 ? 12.344 -0.237 -3.365 1 96.19 26 ASP B O 1
ATOM 598 N N . VAL B 1 27 ? 10.828 0.499 -4.84 1 97.19 27 VAL B N 1
ATOM 599 C CA . VAL B 1 27 ? 9.75 0.606 -3.861 1 97.19 27 VAL B CA 1
ATOM 600 C C . VAL B 1 27 ? 9.438 -0.772 -3.283 1 97.19 27 VAL B C 1
ATOM 602 O O . VAL B 1 27 ? 9.406 -1.766 -4.012 1 97.19 27 VAL B O 1
ATOM 605 N N . SER B 1 28 ? 9.156 -0.829 -2.053 1 95.75 28 SER B N 1
ATOM 606 C CA . SER B 1 28 ? 8.898 -2.1 -1.384 1 95.75 28 SER B CA 1
ATOM 607 C C . SER B 1 28 ? 7.801 -1.962 -0.335 1 95.75 28 SER B C 1
ATOM 609 O O . SER B 1 28 ? 7.371 -0.851 -0.023 1 95.75 28 SER B O 1
ATOM 611 N N . VAL B 1 29 ? 7.371 -3.041 0.239 1 96.69 29 VAL B N 1
ATOM 612 C CA . VAL B 1 29 ? 6.332 -3.045 1.266 1 96.69 29 VAL B CA 1
ATOM 613 C C . VAL B 1 29 ? 6.867 -2.404 2.545 1 96.69 29 VAL B C 1
ATOM 615 O O . VAL B 1 29 ? 6.105 -1.838 3.33 1 96.69 29 VAL B O 1
ATOM 618 N N . VAL B 1 30 ? 8.211 -2.525 2.695 1 95.38 30 VAL B N 1
ATOM 619 C CA . VAL B 1 30 ? 8.828 -1.889 3.852 1 95.38 30 VAL B CA 1
ATOM 620 C C . VAL B 1 30 ? 8.656 -0.374 3.764 1 95.38 30 VAL B C 1
ATOM 622 O O . VAL B 1 30 ? 8.422 0.29 4.773 1 95.38 30 VAL B O 1
ATOM 625 N N . ASP B 1 31 ? 8.797 0.164 2.555 1 97 31 ASP B N 1
ATOM 626 C CA . ASP B 1 31 ? 8.547 1.586 2.334 1 97 31 ASP B CA 1
ATOM 627 C C . ASP B 1 31 ? 7.121 1.963 2.723 1 97 31 ASP B C 1
ATOM 629 O O . ASP B 1 31 ? 6.898 2.982 3.379 1 97 31 ASP B O 1
ATOM 633 N N . LEU B 1 32 ? 6.137 1.161 2.264 1 97.5 32 LEU B N 1
ATOM 634 C CA . LEU B 1 32 ? 4.73 1.387 2.57 1 97.5 32 LEU B CA 1
ATOM 635 C C . LEU B 1 32 ? 4.5 1.429 4.078 1 97.5 32 LEU B C 1
ATOM 637 O O . LEU B 1 32 ? 3.854 2.346 4.586 1 97.5 32 LEU B O 1
ATOM 641 N N . LYS B 1 33 ? 5.055 0.435 4.816 1 97.06 33 LYS B N 1
ATOM 642 C CA . LYS B 1 33 ? 4.898 0.366 6.266 1 97.06 33 LYS B CA 1
ATOM 643 C C . LYS B 1 33 ? 5.469 1.608 6.941 1 97.06 33 LYS B C 1
ATOM 645 O O . LYS B 1 33 ? 4.852 2.168 7.852 1 97.06 33 LYS B O 1
ATOM 650 N N . PHE B 1 34 ? 6.613 1.957 6.504 1 97.44 34 PHE B N 1
ATOM 651 C CA . PHE B 1 34 ? 7.297 3.111 7.074 1 97.44 34 PHE B CA 1
ATOM 652 C C . PHE B 1 34 ? 6.48 4.383 6.867 1 97.44 34 PHE B C 1
ATOM 654 O O . PHE B 1 34 ? 6.266 5.145 7.812 1 97.44 34 PHE B O 1
ATOM 661 N N . ILE B 1 35 ? 6.035 4.656 5.637 1 97.62 35 ILE B N 1
ATOM 662 C CA . ILE B 1 35 ? 5.305 5.871 5.301 1 97.62 35 ILE B CA 1
ATOM 663 C C . ILE B 1 35 ? 3.996 5.922 6.09 1 97.62 35 ILE B C 1
ATOM 665 O O . ILE B 1 35 ? 3.639 6.961 6.645 1 97.62 35 ILE B O 1
ATOM 669 N N . LEU B 1 36 ? 3.24 4.758 6.117 1 97.06 36 LEU B N 1
ATOM 670 C CA . LEU B 1 36 ? 1.974 4.719 6.84 1 97.06 36 LEU B CA 1
ATOM 671 C C . LEU B 1 36 ? 2.182 5.035 8.32 1 97.06 36 LEU B C 1
ATOM 673 O O . LEU B 1 36 ? 1.424 5.816 8.898 1 97.06 36 LEU B O 1
ATOM 677 N N . LYS B 1 37 ? 3.195 4.418 8.859 1 96.94 37 LYS B N 1
ATOM 678 C CA . LYS B 1 37 ? 3.455 4.609 10.281 1 96.94 37 LYS B CA 1
ATOM 679 C C . LYS B 1 37 ? 3.896 6.039 10.57 1 96.94 37 LYS B C 1
ATOM 681 O O . LYS B 1 37 ? 3.354 6.691 11.469 1 96.94 37 LYS B O 1
ATOM 686 N N . ARG B 1 38 ? 4.863 6.527 9.867 1 97.06 38 ARG B N 1
ATOM 687 C CA . ARG B 1 38 ? 5.555 7.766 10.211 1 97.06 38 ARG B CA 1
ATOM 688 C C . ARG B 1 38 ? 4.746 8.984 9.781 1 97.06 38 ARG B C 1
ATOM 690 O O . ARG B 1 38 ? 4.711 9.992 10.484 1 97.06 38 ARG B O 1
ATOM 697 N N . GLU B 1 39 ? 4.098 8.898 8.695 1 96.12 39 GLU B N 1
ATOM 698 C CA . GLU B 1 39 ? 3.502 10.102 8.125 1 96.12 39 GLU B CA 1
ATOM 699 C C . GLU B 1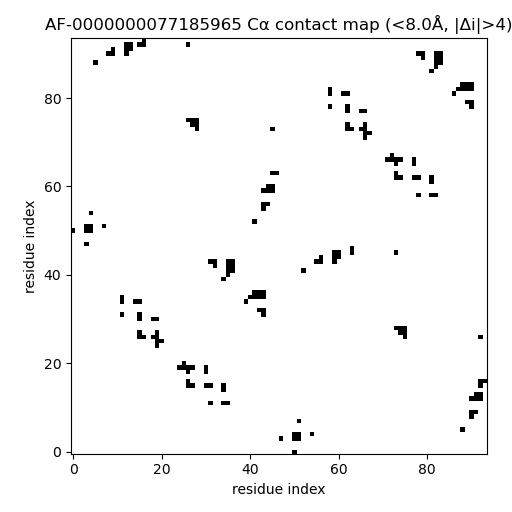 39 ? 1.988 10.117 8.312 1 96.12 39 GLU B C 1
ATOM 701 O O . GLU B 1 39 ? 1.366 11.18 8.312 1 96.12 39 GLU B O 1
ATOM 706 N N . PHE B 1 40 ? 1.385 8.898 8.461 1 95 40 PHE B N 1
ATOM 707 C CA . PHE B 1 40 ? -0.07 8.867 8.547 1 95 40 PHE B CA 1
ATOM 708 C C . PHE B 1 40 ? -0.521 8.297 9.891 1 95 40 PHE B C 1
ATOM 710 O O . PHE B 1 40 ? -1.719 8.25 10.18 1 95 40 PHE B 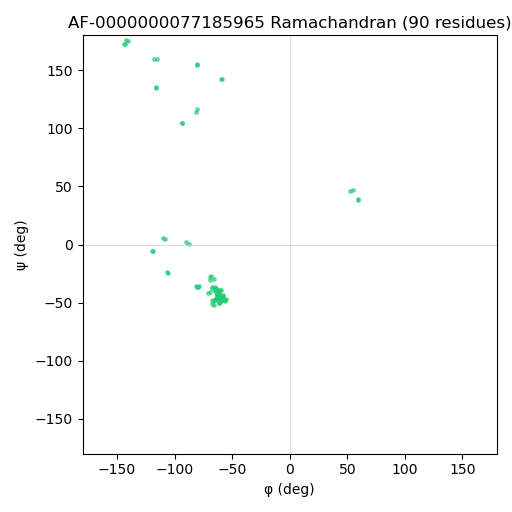O 1
ATOM 717 N N . ASN B 1 41 ? 0.437 7.832 10.672 1 94.81 41 ASN B N 1
ATOM 718 C CA . ASN B 1 41 ? 0.137 7.242 11.969 1 94.81 41 ASN B CA 1
ATOM 719 C C . ASN B 1 41 ? -0.79 6.035 11.836 1 94.81 41 ASN B C 1
ATOM 721 O O . ASN B 1 41 ? -1.742 5.891 12.609 1 94.81 41 ASN B O 1
ATOM 725 N N . MET B 1 42 ? -0.546 5.312 10.82 1 95.25 42 MET B N 1
ATOM 726 C CA . MET B 1 42 ? -1.264 4.07 10.562 1 95.25 42 MET B CA 1
ATOM 727 C C . MET B 1 42 ? -0.32 2.873 10.625 1 95.25 42 MET B C 1
ATOM 729 O O . MET B 1 42 ? 0.894 3.027 10.484 1 95.25 42 MET B O 1
ATOM 733 N N . GLU B 1 43 ? -1.023 1.765 10.828 1 93.25 43 GLU B N 1
ATOM 734 C CA . GLU B 1 43 ? -0.273 0.512 10.82 1 93.25 43 GLU B CA 1
ATOM 735 C C . GLU B 1 43 ? -0.707 -0.384 9.664 1 93.25 43 GLU B C 1
ATOM 737 O O . GLU B 1 43 ? -1.896 -0.471 9.352 1 93.25 43 GLU B O 1
ATOM 742 N N . PHE B 1 44 ? 0.229 -0.966 8.945 1 93.88 44 PHE B N 1
ATOM 743 C CA . PHE B 1 44 ? -0.03 -1.959 7.91 1 93.88 44 PHE B CA 1
ATOM 744 C C . PHE B 1 44 ? 0.069 -3.371 8.477 1 93.88 44 PHE B C 1
ATOM 746 O O . PHE B 1 44 ? 1.169 -3.895 8.664 1 93.88 44 PHE B O 1
ATOM 753 N N . PRO B 1 45 ? -1.09 -3.953 8.672 1 88.88 45 PRO B N 1
ATOM 754 C CA .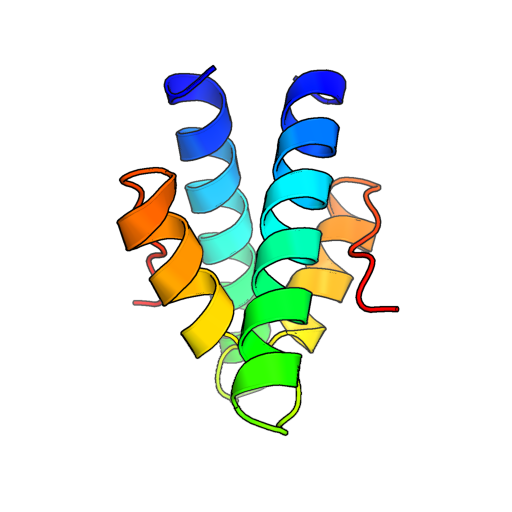 PRO B 1 45 ? -1.053 -5.289 9.273 1 88.88 45 PRO B CA 1
ATOM 755 C C . PRO B 1 45 ? -0.742 -6.383 8.25 1 88.88 45 PRO B C 1
ATOM 757 O O . PRO B 1 45 ? -1.362 -6.434 7.188 1 88.88 45 PRO B O 1
ATOM 760 N N . ILE B 1 46 ? 0.279 -7.082 8.312 1 78.38 46 ILE B N 1
ATOM 761 C CA . ILE B 1 46 ? 0.61 -8.156 7.387 1 78.38 46 ILE B CA 1
ATOM 762 C C . ILE B 1 46 ? 0.485 -9.508 8.094 1 78.38 46 ILE B C 1
ATOM 764 O O . ILE B 1 46 ? 0.796 -10.555 7.512 1 78.38 46 ILE B O 1
ATOM 768 N N . GLU B 1 47 ? 0.025 -9.641 9.336 1 68.69 47 GLU B N 1
ATOM 769 C CA . GLU B 1 47 ? -0.096 -10.93 10 1 68.69 47 GLU B CA 1
ATOM 770 C C . GLU B 1 47 ? -1.337 -11.688 9.531 1 68.69 47 GLU B C 1
ATOM 772 O O . GLU B 1 47 ? -2.324 -11.07 9.125 1 68.69 47 GLU B O 1
#

InterPro domains:
  IPR003228 Transcription initiation factor TFIID subunit 12 domain [PF03847] (1-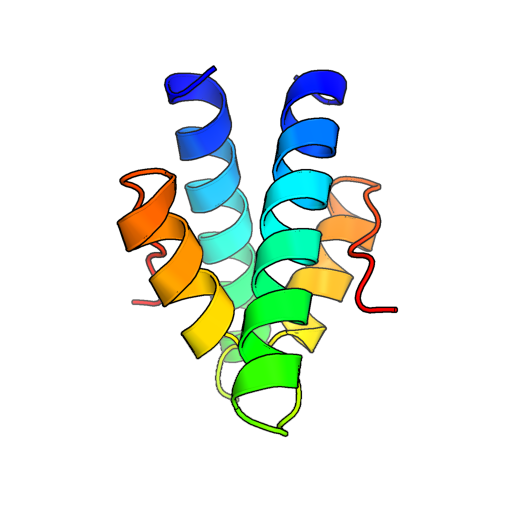42)
  IPR009072 Histone-fold [G3DSA:1.10.20.10] (1-43)

Secondary structure (DSSP, 8-state):
-HHHHHHHHHHHHHHHHHHHHHTTS---HHHHHHHHHHHH-------/-HHHHHHHHHHHHHHHHHHHHHTTS---HHHHHHHHHHHH-------

Sequence (94 aa):
MARIADSFVNDVSMRMVKLAKYRKSDVSVVDLKFILKREFNMEFPIEMARIADSFVNDVSMRMVKLAKYRKSDVSVVDLKFILKREFNMEFPIE